Protein AF-A0A2D7IXK5-F1 (afdb_monomer_lite)

Sequence (140 aa):
MRRKGRIFEDTVSKSWAALLTGGFLIVAALILFPNTVGFRIMPSAFAETNFCVGRSSDWTYSNRCEFDINLRYCLLDRDSTNIEDRCESIPIPQDGSISAMPLFESLNDYAGLSQFTCRDPFWPATDQTGQIVCLRREED

Radius of gyration: 29.14 Å; chains: 1; bounding box: 51×33×99 Å

pLDDT: mean 77.8, std 15.03, range [40.69, 94.38]

Structure (mmCIF, N/CA/C/O backbone):
data_AF-A0A2D7IXK5-F1
#
_entry.id   AF-A0A2D7IXK5-F1
#
loop_
_atom_site.group_PDB
_atom_site.id
_atom_site.type_symbol
_atom_site.label_atom_id
_atom_site.label_alt_id
_atom_site.label_comp_id
_atom_site.label_asym_id
_atom_site.label_entity_id
_atom_site.label_seq_id
_atom_site.pdbx_PDB_ins_code
_atom_site.Cartn_x
_atom_site.Cartn_y
_atom_site.Cartn_z
_atom_site.occupancy
_atom_site.B_iso_or_equiv
_atom_site.auth_seq_id
_atom_site.auth_comp_id
_atom_site.auth_asym_id
_atom_site.auth_atom_id
_atom_site.pdbx_PDB_model_num
ATOM 1 N N . MET A 1 1 ? -35.863 4.939 79.810 1.00 43.56 1 MET A N 1
ATOM 2 C CA . MET A 1 1 ? -35.251 5.930 78.892 1.00 43.56 1 MET A CA 1
ATOM 3 C C . MET A 1 1 ? -34.403 5.195 77.845 1.00 43.56 1 MET A C 1
ATOM 5 O O . MET A 1 1 ? -33.328 4.733 78.184 1.00 43.56 1 MET A O 1
ATOM 9 N N . ARG A 1 2 ? -34.895 4.977 76.612 1.00 50.44 2 ARG A N 1
ATOM 10 C CA . ARG A 1 2 ? -34.185 4.197 75.560 1.00 50.44 2 ARG A CA 1
ATOM 11 C C . ARG A 1 2 ? -34.612 4.616 74.132 1.00 50.44 2 ARG A C 1
ATOM 13 O O . ARG A 1 2 ? -34.965 3.788 73.306 1.00 50.44 2 ARG A O 1
ATOM 20 N N . ARG A 1 3 ? -34.663 5.925 73.846 1.00 50.75 3 ARG A N 1
ATOM 21 C CA . ARG A 1 3 ? -35.085 6.466 72.526 1.00 50.75 3 ARG A CA 1
ATOM 22 C C . ARG A 1 3 ? -33.993 7.199 71.733 1.00 50.75 3 ARG A C 1
ATOM 24 O O . ARG A 1 3 ? -34.266 7.616 70.619 1.00 50.75 3 ARG A O 1
ATOM 31 N N . LYS A 1 4 ? -32.771 7.343 72.262 1.00 49.00 4 LYS A N 1
ATOM 32 C CA . LYS A 1 4 ? -31.701 8.127 71.608 1.00 49.00 4 LYS A CA 1
ATOM 33 C C . LYS A 1 4 ? -30.794 7.345 70.639 1.00 49.00 4 LYS A C 1
ATOM 35 O O . LYS A 1 4 ? -30.115 7.985 69.855 1.00 49.00 4 LYS A O 1
ATOM 40 N N . GLY A 1 5 ? -30.799 6.007 70.647 1.00 49.81 5 GLY A N 1
ATOM 41 C CA . GLY A 1 5 ? -29.880 5.209 69.810 1.00 49.81 5 GLY A CA 1
ATOM 42 C C . GLY A 1 5 ? -30.266 5.100 68.329 1.00 49.81 5 GLY A C 1
ATOM 43 O O . GLY A 1 5 ? -29.405 5.170 67.466 1.00 49.81 5 GLY A O 1
ATOM 44 N N . ARG A 1 6 ? -31.568 5.013 68.023 1.00 50.94 6 ARG A N 1
ATOM 45 C CA . ARG A 1 6 ? -32.049 4.647 66.676 1.00 50.94 6 ARG A CA 1
ATOM 46 C C . ARG A 1 6 ? -31.833 5.726 65.602 1.00 50.94 6 ARG A C 1
ATOM 48 O O . ARG A 1 6 ? -31.625 5.407 64.445 1.00 50.94 6 ARG A O 1
ATOM 55 N N . ILE A 1 7 ? -31.850 7.003 65.987 1.00 52.22 7 ILE A N 1
ATOM 56 C CA . ILE A 1 7 ? -31.737 8.133 65.042 1.00 52.22 7 ILE A CA 1
ATOM 57 C C . ILE A 1 7 ? -30.288 8.304 64.542 1.00 52.22 7 ILE A C 1
ATOM 59 O O . ILE A 1 7 ? -30.057 8.757 63.421 1.00 52.22 7 ILE A O 1
ATOM 63 N N . PHE A 1 8 ? -29.301 7.927 65.360 1.00 49.22 8 PHE A N 1
ATOM 64 C CA . PHE A 1 8 ? -27.889 8.055 65.002 1.00 49.22 8 PHE A CA 1
ATOM 65 C C . PHE A 1 8 ? -27.472 7.004 63.959 1.00 49.22 8 PHE A C 1
ATOM 67 O O . PHE A 1 8 ? -26.790 7.339 62.994 1.00 49.22 8 PHE A O 1
ATOM 74 N N . GLU A 1 9 ? -27.960 5.766 64.083 1.00 51.72 9 GLU A N 1
ATOM 75 C CA . GLU A 1 9 ? -27.685 4.682 63.123 1.00 51.72 9 GLU A CA 1
ATOM 76 C C . GLU A 1 9 ? -28.277 4.955 61.728 1.00 51.72 9 GLU A C 1
ATOM 78 O O . GLU A 1 9 ? -27.616 4.719 60.714 1.00 51.72 9 GLU A O 1
ATOM 83 N N . ASP A 1 10 ? -29.473 5.546 61.659 1.00 53.41 10 ASP A N 1
ATOM 84 C CA . ASP A 1 10 ? -30.128 5.877 60.385 1.00 53.41 10 ASP A CA 1
ATOM 85 C C . ASP A 1 10 ? -29.413 7.001 59.613 1.00 53.41 10 ASP A C 1
ATOM 87 O O . ASP A 1 10 ? -29.439 7.041 58.381 1.00 53.41 10 ASP A O 1
ATOM 91 N N . THR A 1 11 ? -28.753 7.917 60.325 1.00 53.59 11 THR A N 1
ATOM 92 C CA . THR A 1 11 ? -28.043 9.055 59.713 1.00 53.59 11 THR A CA 1
ATOM 93 C C . THR A 1 11 ? -26.676 8.629 59.175 1.00 53.59 11 THR A C 1
ATOM 95 O O . THR A 1 11 ? -26.249 9.067 58.102 1.00 53.59 11 THR A O 1
ATOM 98 N N . VAL A 1 12 ? -26.011 7.714 59.885 1.00 57.25 12 VAL A N 1
ATOM 99 C CA . VAL A 1 12 ? -24.732 7.142 59.461 1.00 57.25 12 VAL A CA 1
ATOM 100 C C . VAL A 1 12 ? -24.944 6.241 58.240 1.00 57.25 12 VAL A C 1
ATOM 102 O O . VAL A 1 12 ? -24.259 6.427 57.237 1.00 57.25 12 VAL A O 1
ATOM 105 N N . SER A 1 13 ? -25.944 5.349 58.248 1.00 59.72 13 SER A N 1
ATOM 106 C CA . SER A 1 13 ? -26.186 4.433 57.116 1.00 59.72 13 SER A CA 1
ATOM 107 C C . SER A 1 13 ? -26.532 5.155 55.806 1.00 59.72 13 SER A C 1
ATOM 109 O O . SER A 1 13 ? -26.024 4.784 54.747 1.00 59.72 13 SER A O 1
ATOM 111 N N . LYS A 1 14 ? -27.318 6.240 55.865 1.00 59.97 14 LYS A N 1
ATOM 112 C CA . LYS A 1 14 ? -27.658 7.062 54.690 1.00 59.97 14 LYS A CA 1
ATOM 113 C C . LYS A 1 14 ? -26.453 7.807 54.116 1.00 59.97 14 LYS A C 1
ATOM 115 O O . LYS A 1 14 ? -26.333 7.915 52.899 1.00 59.97 14 LYS A O 1
ATOM 120 N N . SER A 1 15 ? -25.548 8.274 54.974 1.00 64.25 15 SER A N 1
ATOM 121 C CA . SER A 1 15 ? -24.321 8.962 54.551 1.00 64.25 15 SER A CA 1
ATOM 122 C C . SER A 1 15 ? -23.358 8.013 53.829 1.00 64.25 15 SER A C 1
ATOM 124 O O . SER A 1 15 ? -22.816 8.357 52.780 1.00 64.25 15 SER A O 1
ATOM 126 N N . TRP A 1 16 ? -23.206 6.783 54.332 1.00 65.50 16 TRP A N 1
ATOM 127 C CA . TRP A 1 16 ? -22.411 5.745 53.667 1.00 65.50 16 TRP A CA 1
ATOM 128 C C . TRP A 1 16 ? -23.038 5.286 52.350 1.00 65.50 16 TRP A C 1
ATOM 130 O O . TRP A 1 16 ? -22.328 5.133 51.359 1.00 65.50 16 TRP A O 1
ATOM 140 N N . ALA A 1 17 ? -24.365 5.135 52.303 1.00 66.44 17 ALA A N 1
ATOM 141 C CA . ALA A 1 17 ? -25.067 4.790 51.071 1.00 66.44 17 ALA A CA 1
ATOM 142 C C . ALA A 1 17 ? -24.876 5.861 49.983 1.00 66.44 17 ALA A C 1
ATOM 144 O O . ALA A 1 17 ? -24.637 5.506 48.830 1.00 66.44 17 ALA A O 1
ATOM 145 N N . ALA A 1 18 ? -24.911 7.149 50.344 1.00 65.69 18 ALA A N 1
ATOM 146 C CA . ALA A 1 18 ? -24.690 8.264 49.420 1.00 65.69 18 ALA A CA 1
ATOM 147 C C . ALA A 1 18 ? -23.242 8.341 48.903 1.00 65.69 18 ALA A C 1
ATOM 149 O O . ALA A 1 18 ? -23.026 8.579 47.716 1.00 65.69 18 ALA A O 1
ATOM 150 N N . LEU A 1 19 ? -22.247 8.087 49.762 1.00 68.94 19 LEU A N 1
ATOM 151 C CA . LEU A 1 19 ? -20.836 8.039 49.355 1.00 68.94 19 LEU A CA 1
ATOM 152 C C . LEU A 1 19 ? -20.545 6.861 48.418 1.00 68.94 19 LEU A C 1
ATOM 154 O O . LEU A 1 19 ? -19.841 7.028 47.424 1.00 68.94 19 LEU A O 1
ATOM 158 N N . LEU A 1 20 ? -21.116 5.687 48.698 1.00 71.81 20 LEU A N 1
ATOM 159 C CA . LEU A 1 20 ? -20.922 4.497 47.867 1.00 71.81 20 LEU A CA 1
ATOM 160 C C . LEU A 1 20 ? -21.637 4.613 46.516 1.00 71.81 20 LEU A C 1
ATOM 162 O O . LEU A 1 20 ? -21.050 4.275 45.492 1.00 71.81 20 LEU A O 1
ATOM 166 N N . THR A 1 21 ? -22.867 5.136 46.483 1.00 72.50 21 THR A N 1
ATOM 167 C CA . THR A 1 21 ? -23.587 5.356 45.213 1.00 72.50 21 THR A CA 1
ATOM 168 C C . THR A 1 21 ? -22.969 6.479 44.386 1.00 72.50 21 THR A C 1
ATOM 170 O O . THR A 1 21 ? -22.780 6.305 43.183 1.00 72.50 21 THR A O 1
ATOM 173 N N . GLY A 1 22 ? -22.585 7.595 45.013 1.00 72.94 22 GLY A N 1
ATOM 174 C CA . GLY A 1 22 ? -21.889 8.688 44.332 1.00 72.94 22 GLY A CA 1
ATOM 175 C C . GLY A 1 22 ? -20.537 8.251 43.762 1.00 72.94 22 GLY A C 1
ATOM 176 O O . GLY A 1 22 ? -20.252 8.500 42.593 1.00 72.94 22 GLY A O 1
ATOM 177 N N . GLY A 1 23 ? -19.736 7.527 44.551 1.00 76.81 23 GLY A N 1
ATOM 178 C CA . GLY A 1 23 ? -18.454 6.979 44.103 1.00 76.81 23 GLY A CA 1
ATOM 179 C C . GLY A 1 23 ? -18.604 5.969 42.963 1.00 76.81 23 GLY A C 1
ATOM 180 O O . GLY A 1 23 ? -17.876 6.048 41.975 1.00 76.81 23 GLY A O 1
ATOM 181 N N . PHE A 1 24 ? -19.589 5.069 43.049 1.00 79.00 24 PHE A N 1
ATOM 182 C CA . PHE A 1 24 ? -19.873 4.093 41.994 1.00 79.00 24 PHE A CA 1
ATOM 183 C C . PHE A 1 24 ? -20.258 4.763 40.669 1.00 79.00 24 PHE A C 1
ATOM 185 O O . PHE A 1 24 ? -19.758 4.365 39.620 1.00 79.00 24 PHE A O 1
ATOM 192 N N . LEU A 1 25 ? -21.085 5.813 40.703 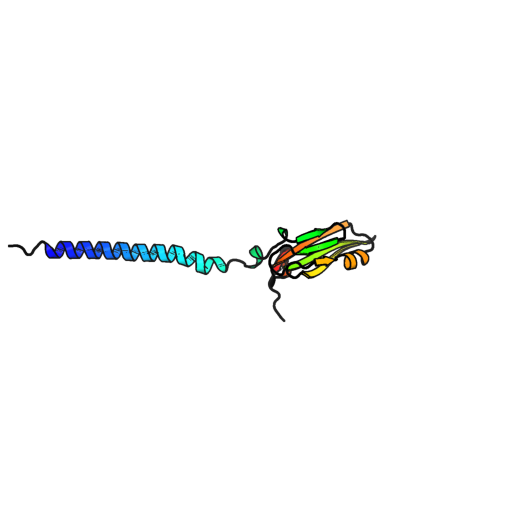1.00 81.06 25 LEU A N 1
ATOM 193 C CA . LEU A 1 25 ? -21.476 6.549 39.497 1.00 81.06 25 LEU A CA 1
ATOM 194 C C . LEU A 1 25 ? -20.296 7.281 38.844 1.00 81.06 25 LEU A C 1
ATOM 196 O O . LEU A 1 25 ? -20.193 7.286 37.620 1.00 81.06 25 LEU A O 1
ATOM 200 N N . ILE A 1 26 ? -19.380 7.850 39.635 1.00 80.44 26 ILE A N 1
ATOM 201 C CA . ILE A 1 26 ? -18.175 8.515 39.112 1.00 80.44 26 ILE A CA 1
ATOM 202 C C . ILE A 1 26 ? -17.237 7.498 38.453 1.00 80.44 26 ILE A C 1
ATOM 204 O O . ILE A 1 26 ? -16.756 7.732 37.345 1.00 80.44 26 ILE A O 1
ATOM 208 N N . VAL A 1 27 ? -17.006 6.350 39.096 1.00 78.19 27 VAL A N 1
ATOM 209 C CA . VAL A 1 27 ? -16.173 5.276 38.531 1.00 78.19 27 VAL A CA 1
ATOM 210 C C . VAL A 1 27 ? -16.813 4.701 37.265 1.00 78.19 27 VAL A C 1
ATOM 212 O O . VAL A 1 27 ? -16.128 4.530 36.259 1.00 78.19 27 VAL A O 1
ATOM 215 N N . ALA A 1 28 ? -18.129 4.473 37.267 1.00 77.25 28 ALA A N 1
ATOM 216 C CA . ALA A 1 28 ? -18.854 4.018 36.085 1.00 77.25 28 ALA A CA 1
ATOM 217 C C . ALA A 1 28 ? -18.756 5.029 34.930 1.00 77.25 28 ALA A C 1
ATOM 219 O O . ALA A 1 28 ? -18.498 4.631 33.796 1.00 77.25 28 ALA A O 1
ATOM 220 N N . ALA A 1 29 ? -18.879 6.332 35.201 1.00 73.62 29 ALA A N 1
ATOM 221 C CA . ALA A 1 29 ? -18.698 7.369 34.189 1.00 73.62 29 ALA A CA 1
ATOM 222 C C . ALA A 1 29 ? -17.265 7.374 33.627 1.00 73.62 29 ALA A C 1
ATOM 224 O O . ALA A 1 29 ? -17.091 7.387 32.411 1.00 73.62 29 ALA A O 1
ATOM 225 N N . LEU A 1 30 ? -16.238 7.280 34.477 1.00 74.50 30 LEU A N 1
ATOM 226 C CA . LEU A 1 30 ? -14.838 7.228 34.038 1.00 74.50 30 LEU A CA 1
ATOM 227 C C . LEU A 1 30 ? -14.502 5.985 33.204 1.00 74.50 30 LEU A C 1
ATOM 229 O O . LEU A 1 30 ? -13.607 6.055 32.372 1.00 74.50 30 LEU A O 1
ATOM 233 N N . ILE A 1 31 ? -15.204 4.865 33.393 1.00 72.12 31 ILE A N 1
ATOM 234 C CA . ILE A 1 31 ? -15.001 3.642 32.599 1.00 72.12 31 ILE A CA 1
ATOM 235 C C . ILE A 1 31 ? -15.813 3.680 31.294 1.00 72.12 31 ILE A C 1
ATOM 237 O O . ILE A 1 31 ? -15.346 3.212 30.255 1.00 72.12 31 ILE A O 1
ATOM 241 N N . LEU A 1 32 ? -17.026 4.241 31.312 1.00 65.94 32 LEU A N 1
ATOM 242 C CA . LEU A 1 32 ? -17.928 4.234 30.154 1.00 65.94 32 LEU A CA 1
ATOM 243 C C . LEU A 1 32 ? -17.664 5.382 29.166 1.00 65.94 32 LEU A C 1
ATOM 245 O O . LEU A 1 32 ? -17.838 5.193 27.960 1.00 65.94 32 LEU A O 1
ATOM 249 N N . PHE A 1 33 ? -17.208 6.551 29.629 1.00 61.91 33 PHE A N 1
ATOM 250 C CA . PHE A 1 33 ? -16.906 7.680 28.739 1.00 61.91 33 PHE A CA 1
ATOM 251 C C . PHE A 1 33 ? -15.760 7.376 27.756 1.00 61.91 33 PHE A C 1
ATOM 253 O O . PHE A 1 33 ? -15.973 7.524 26.554 1.00 61.91 33 PHE A O 1
ATOM 260 N N . PRO A 1 34 ? -14.582 6.874 28.173 1.00 57.34 34 PRO A N 1
ATOM 261 C CA . PRO A 1 34 ? -13.486 6.588 27.241 1.00 57.34 34 PRO A CA 1
ATOM 262 C C . PRO A 1 34 ? -13.864 5.546 26.185 1.00 57.34 34 PRO A C 1
ATOM 264 O O . PRO A 1 34 ? -13.471 5.671 25.029 1.00 57.34 34 PRO A O 1
ATOM 267 N N . ASN A 1 35 ? -14.691 4.567 26.559 1.00 55.09 35 ASN A N 1
ATOM 268 C CA . ASN A 1 35 ? -15.154 3.514 25.656 1.00 55.09 35 ASN A CA 1
ATOM 269 C C . ASN A 1 35 ? -16.191 3.992 24.626 1.00 55.09 35 ASN A C 1
ATOM 271 O O . ASN A 1 35 ? -16.390 3.323 23.618 1.00 55.09 35 ASN A O 1
ATOM 275 N N . THR A 1 36 ? -16.839 5.141 24.840 1.00 58.09 36 THR A N 1
ATOM 276 C CA . THR A 1 36 ? -17.863 5.672 23.921 1.00 58.09 36 THR A CA 1
ATOM 277 C C . THR A 1 36 ? -17.370 6.842 23.071 1.00 58.09 36 THR A C 1
ATOM 279 O O . THR A 1 36 ? -17.771 6.945 21.912 1.00 58.09 36 THR A O 1
ATOM 282 N N . VAL A 1 37 ? -16.471 7.693 23.586 1.00 52.62 37 VAL A N 1
ATOM 283 C CA . VAL A 1 37 ? -15.897 8.816 22.812 1.00 52.62 37 VAL A CA 1
ATOM 284 C C . VAL A 1 37 ? -14.534 8.497 22.189 1.00 52.62 37 VAL A C 1
ATOM 286 O O . VAL A 1 37 ? -14.219 9.037 21.131 1.00 52.62 37 VAL A O 1
ATOM 289 N N . GLY A 1 38 ? -13.750 7.580 22.771 1.00 45.06 38 GLY A N 1
ATOM 290 C CA . GLY A 1 38 ? -12.416 7.216 22.270 1.00 45.06 38 GLY A CA 1
ATOM 291 C C . GLY A 1 38 ? -12.422 6.508 20.909 1.00 45.06 38 GLY A C 1
ATOM 292 O O . GLY A 1 38 ? -11.472 6.639 20.145 1.00 45.06 38 GLY A O 1
ATOM 293 N N . PHE A 1 39 ? -13.523 5.843 20.546 1.00 44.91 39 PHE A N 1
ATOM 294 C CA . PHE A 1 39 ? -13.677 5.146 19.259 1.00 44.91 39 PHE A CA 1
ATOM 295 C C . PHE A 1 39 ? -14.060 6.051 18.077 1.00 44.91 39 PHE A C 1
ATOM 297 O O . PHE A 1 39 ? -14.198 5.566 16.956 1.00 44.91 39 PHE A O 1
ATOM 304 N N . ARG A 1 40 ? -14.223 7.364 18.287 1.00 45.50 40 ARG A N 1
ATOM 305 C CA . ARG A 1 40 ? -14.386 8.330 17.182 1.00 45.50 40 ARG A CA 1
ATOM 306 C C . ARG A 1 40 ? -13.079 9.002 16.760 1.00 45.50 40 ARG A C 1
ATOM 308 O O . ARG A 1 40 ? -13.090 9.846 15.868 1.00 45.50 40 ARG A O 1
ATOM 315 N N . ILE A 1 41 ? -11.961 8.638 17.382 1.00 50.59 41 ILE A N 1
ATOM 316 C CA . ILE A 1 41 ? -10.648 9.209 17.092 1.00 50.59 41 ILE A CA 1
ATOM 317 C C . ILE A 1 41 ? -10.059 8.446 15.892 1.00 50.59 41 ILE A C 1
ATOM 319 O O . ILE A 1 41 ? -9.511 7.364 16.047 1.00 50.59 41 ILE A O 1
ATOM 323 N N . MET A 1 42 ? -10.255 9.003 14.691 1.00 50.72 42 MET A N 1
ATOM 324 C CA . MET A 1 42 ? -9.604 8.646 13.414 1.00 50.72 42 MET A CA 1
ATOM 325 C C . MET A 1 42 ? -9.567 7.141 13.063 1.00 50.72 42 MET A C 1
ATOM 327 O O . MET A 1 42 ? -8.531 6.493 13.212 1.00 50.72 42 MET A O 1
ATOM 331 N N . PRO A 1 43 ? -10.654 6.576 12.496 1.00 54.53 43 PRO A N 1
ATOM 332 C CA . PRO A 1 43 ? -10.647 5.197 11.994 1.00 54.53 43 PRO A CA 1
ATOM 333 C C . PRO A 1 43 ? -9.606 4.954 10.882 1.00 54.53 43 PRO A C 1
ATOM 335 O O . PRO A 1 43 ? -9.212 3.814 10.661 1.00 54.53 43 PRO A O 1
ATOM 338 N N . SER A 1 44 ? -9.129 6.014 10.221 1.00 56.59 44 SER A N 1
ATOM 339 C CA . SER A 1 44 ? -8.111 5.969 9.167 1.00 56.59 44 SER A CA 1
ATOM 340 C C . SER A 1 44 ? -6.745 5.475 9.648 1.00 56.59 44 SER A C 1
ATOM 342 O O . SER A 1 44 ? -6.099 4.714 8.936 1.00 56.59 44 SER A O 1
ATOM 344 N N . ALA A 1 45 ? -6.320 5.843 10.862 1.00 59.53 45 ALA A N 1
ATOM 345 C CA . ALA A 1 45 ? -5.012 5.453 11.400 1.00 59.53 45 ALA A CA 1
ATOM 346 C C . ALA A 1 45 ? -4.935 3.954 11.750 1.00 59.53 45 ALA A C 1
ATOM 348 O O . ALA A 1 45 ? -3.864 3.358 11.715 1.00 59.53 45 ALA A O 1
ATOM 349 N N . PHE A 1 46 ? -6.076 3.328 12.058 1.00 62.06 46 PHE A N 1
ATOM 350 C CA . PHE A 1 46 ? -6.175 1.885 12.316 1.00 62.06 46 PHE A CA 1
ATOM 351 C C . PHE A 1 46 ? -6.490 1.065 11.061 1.00 62.06 46 PHE A C 1
ATOM 353 O O . PHE A 1 46 ? -6.557 -0.162 11.132 1.00 62.06 46 PHE A O 1
ATOM 360 N N . ALA A 1 47 ? -6.718 1.726 9.925 1.00 76.94 47 ALA A N 1
ATOM 361 C CA . ALA A 1 47 ? -7.027 1.059 8.671 1.00 76.94 47 ALA A CA 1
ATOM 362 C C . ALA A 1 47 ? -5.770 0.673 7.880 1.00 76.94 4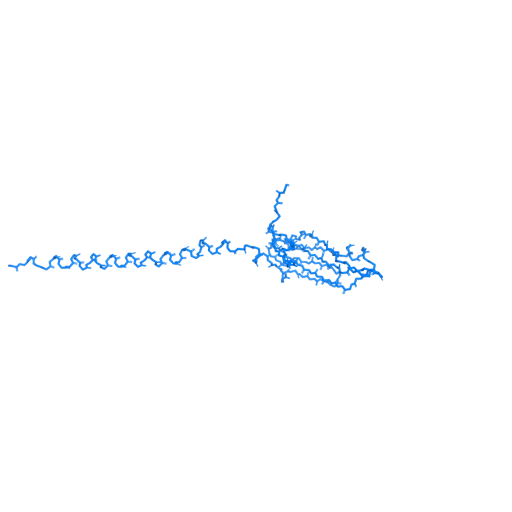7 ALA A C 1
ATOM 364 O O . ALA A 1 47 ? -5.898 -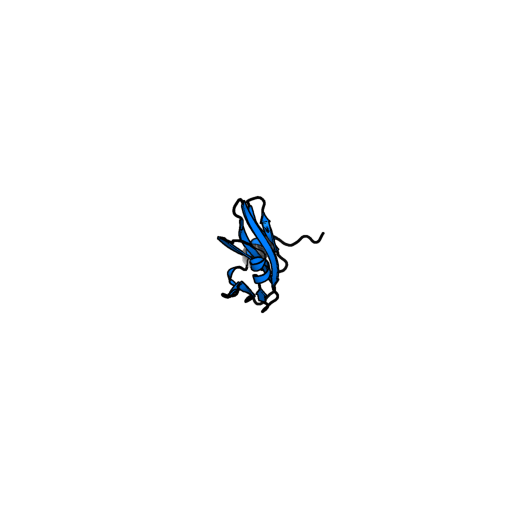0.065 6.913 1.00 76.94 47 ALA A O 1
ATOM 365 N N . GLU A 1 48 ? -4.575 1.127 8.266 1.00 85.00 48 GLU A N 1
ATOM 366 C CA . GLU A 1 48 ? -3.329 0.756 7.587 1.00 85.00 48 GLU A CA 1
ATOM 367 C C . GLU A 1 48 ? -2.956 -0.710 7.839 1.00 85.00 48 GLU A C 1
ATOM 369 O O . GLU A 1 48 ? -2.864 -1.163 8.981 1.00 85.00 48 GLU A O 1
ATOM 374 N N . THR A 1 49 ? -2.693 -1.459 6.765 1.00 86.12 49 THR A N 1
ATOM 375 C CA . THR A 1 49 ? -2.467 -2.916 6.839 1.00 86.12 49 THR A CA 1
ATOM 376 C C . THR A 1 49 ? -1.215 -3.373 6.093 1.00 86.12 49 THR A C 1
ATOM 378 O O . THR A 1 49 ? -1.129 -4.505 5.621 1.00 86.12 49 THR A O 1
ATOM 381 N N . ASN A 1 50 ? -0.201 -2.503 6.022 1.00 83.44 50 ASN A N 1
ATOM 382 C CA . ASN A 1 50 ? 1.022 -2.713 5.227 1.00 83.44 50 ASN A CA 1
ATOM 383 C C . ASN A 1 50 ? 1.779 -4.000 5.575 1.00 83.44 50 ASN A C 1
ATOM 385 O O . ASN A 1 50 ? 2.452 -4.579 4.726 1.00 83.44 50 ASN A O 1
ATOM 389 N N . PHE A 1 51 ? 1.647 -4.467 6.814 1.00 84.19 51 PHE A N 1
ATOM 390 C CA . PHE A 1 51 ? 2.314 -5.664 7.316 1.00 84.19 51 PHE A CA 1
ATOM 391 C C . PHE A 1 51 ? 1.698 -6.978 6.811 1.00 84.19 51 PHE A C 1
ATOM 393 O O . PHE A 1 51 ? 2.360 -8.012 6.891 1.00 84.19 51 PHE A O 1
ATOM 400 N N . CYS A 1 52 ? 0.458 -6.971 6.310 1.00 84.00 52 CYS A N 1
ATOM 401 C CA . CYS A 1 52 ? -0.225 -8.198 5.894 1.00 84.00 52 CYS A CA 1
ATOM 402 C C . CYS A 1 52 ? -0.217 -8.442 4.385 1.00 84.00 52 CYS A C 1
ATOM 404 O O . CYS A 1 52 ? -0.772 -9.438 3.926 1.00 84.00 52 CYS A O 1
ATOM 406 N N . VAL A 1 53 ? 0.452 -7.589 3.608 1.00 87.38 53 VAL A N 1
ATOM 407 C CA . VAL A 1 53 ? 0.665 -7.850 2.185 1.00 87.38 53 VAL A CA 1
ATOM 408 C C . VAL A 1 53 ? 2.009 -8.522 1.973 1.00 87.38 53 VAL A C 1
ATOM 410 O O . VAL A 1 53 ? 3.074 -7.961 2.228 1.00 87.38 53 VAL A O 1
ATOM 413 N N . GLY A 1 54 ? 1.949 -9.756 1.482 1.00 86.00 54 GLY A N 1
ATOM 414 C CA . GLY A 1 54 ? 3.117 -10.454 0.968 1.00 86.00 54 GLY A CA 1
ATOM 415 C C . GLY A 1 54 ? 3.457 -9.954 -0.430 1.00 86.00 54 GLY A C 1
ATOM 416 O O . GLY A 1 54 ? 2.564 -9.791 -1.256 1.00 86.00 54 GLY A O 1
ATOM 417 N N . ARG A 1 55 ? 4.747 -9.752 -0.705 1.00 86.19 55 ARG A N 1
ATOM 418 C CA . ARG A 1 55 ? 5.261 -9.500 -2.055 1.00 86.19 55 ARG A CA 1
ATOM 419 C C . ARG A 1 55 ? 6.151 -10.662 -2.476 1.00 86.19 55 ARG A C 1
ATOM 421 O O . ARG A 1 55 ? 7.068 -11.027 -1.740 1.00 86.19 55 ARG A O 1
ATOM 428 N N . SER A 1 56 ? 5.876 -11.223 -3.644 1.00 86.81 56 SER A N 1
ATOM 429 C CA . SER A 1 56 ? 6.697 -12.252 -4.280 1.00 86.81 56 SER A CA 1
ATOM 430 C C . SER A 1 56 ? 7.693 -11.627 -5.274 1.00 86.81 56 SER A C 1
ATOM 432 O O . SER A 1 56 ? 7.610 -10.441 -5.596 1.00 86.81 56 SER A O 1
ATOM 434 N N . SER A 1 57 ? 8.690 -12.398 -5.717 1.00 83.56 57 SER A N 1
ATOM 435 C CA . SER A 1 57 ? 9.743 -11.938 -6.640 1.00 83.56 57 SER A CA 1
ATOM 436 C C . SER A 1 57 ? 9.242 -11.641 -8.057 1.00 83.56 57 SER A C 1
ATOM 438 O O . SER A 1 57 ? 9.930 -10.979 -8.821 1.00 83.56 57 SER A O 1
ATOM 440 N N . ASP A 1 58 ? 8.060 -12.137 -8.403 1.00 86.62 58 ASP A N 1
ATOM 441 C CA . ASP A 1 58 ? 7.357 -11.965 -9.679 1.00 86.62 58 ASP A CA 1
ATOM 442 C C . ASP A 1 58 ? 6.407 -10.753 -9.682 1.00 86.62 58 ASP A C 1
ATOM 444 O O . ASP A 1 58 ? 5.478 -10.702 -10.483 1.00 86.62 58 ASP A O 1
ATOM 448 N N . TRP A 1 59 ? 6.601 -9.794 -8.771 1.00 86.44 59 TRP A N 1
ATOM 449 C CA . TRP A 1 59 ? 5.731 -8.617 -8.612 1.00 86.44 59 TRP A CA 1
ATOM 450 C C . TRP A 1 59 ? 4.272 -8.954 -8.271 1.00 86.44 59 TRP A C 1
ATOM 452 O O . TRP A 1 59 ? 3.369 -8.143 -8.479 1.00 86.44 59 T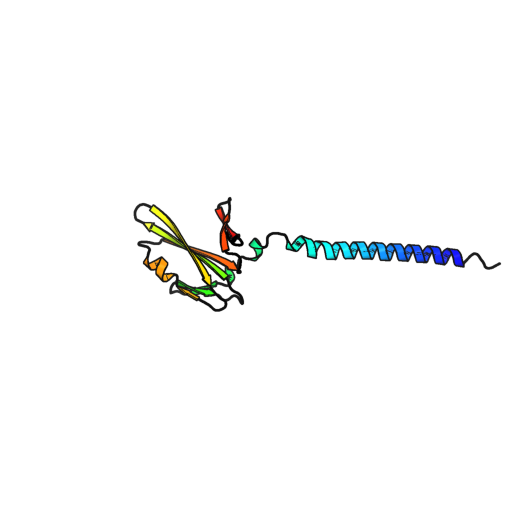RP A O 1
ATOM 462 N N . THR A 1 60 ? 4.038 -10.137 -7.705 1.00 91.94 60 THR A N 1
ATOM 463 C CA . THR A 1 60 ? 2.726 -10.537 -7.199 1.00 91.94 60 THR A CA 1
ATOM 464 C C . THR A 1 60 ? 2.556 -10.099 -5.746 1.00 91.94 60 THR A C 1
ATOM 466 O O . THR A 1 60 ? 3.398 -10.375 -4.883 1.00 91.94 60 THR A O 1
ATOM 469 N N . TYR A 1 61 ? 1.437 -9.435 -5.474 1.00 91.94 61 TYR A N 1
ATOM 470 C CA . TYR A 1 61 ? 0.978 -9.041 -4.151 1.00 91.94 61 TYR A CA 1
ATOM 471 C C . TYR A 1 61 ? -0.096 -10.000 -3.664 1.00 91.94 61 TYR A C 1
ATOM 473 O O . TYR A 1 61 ? -1.097 -10.198 -4.341 1.00 91.94 61 TYR A O 1
ATOM 481 N N . SER A 1 62 ? 0.098 -10.580 -2.485 1.00 93.81 62 SER A N 1
ATOM 482 C CA . SER A 1 62 ? -0.855 -11.494 -1.851 1.00 93.81 62 SER A CA 1
ATOM 483 C C . SER A 1 62 ? -1.403 -10.880 -0.571 1.00 93.81 62 SER A C 1
ATOM 485 O O . SER A 1 62 ? -0.613 -10.465 0.287 1.00 93.81 62 SER A O 1
ATOM 487 N N . ASN A 1 63 ? -2.719 -10.891 -0.406 1.00 93.62 63 ASN A N 1
ATOM 488 C CA . ASN A 1 63 ? -3.356 -10.546 0.853 1.00 93.62 63 ASN A CA 1
ATOM 489 C C . ASN A 1 63 ? -3.211 -11.710 1.847 1.00 93.62 63 ASN A C 1
ATOM 491 O O . ASN A 1 63 ? -3.614 -12.831 1.556 1.00 93.62 63 ASN A O 1
ATOM 495 N N . ARG A 1 64 ? -2.610 -11.444 3.011 1.00 91.69 64 ARG A N 1
ATOM 496 C CA . ARG A 1 64 ? -2.495 -12.397 4.131 1.00 91.69 64 ARG A CA 1
ATOM 497 C C . ARG A 1 64 ? -3.335 -11.984 5.341 1.00 91.69 64 ARG A C 1
ATOM 499 O O . ARG A 1 64 ? -3.211 -12.593 6.400 1.00 91.69 64 ARG A O 1
ATOM 506 N N . CYS A 1 65 ? -4.112 -10.910 5.225 1.00 88.75 65 CYS A N 1
ATOM 507 C CA . CYS A 1 65 ? -5.100 -10.529 6.221 1.00 88.75 65 CYS A CA 1
ATOM 508 C C . CYS A 1 65 ? -6.348 -11.420 6.092 1.00 88.75 65 CYS A C 1
ATOM 510 O O . CYS A 1 65 ? -6.729 -11.817 4.995 1.00 88.75 65 CYS A O 1
ATOM 512 N N . GLU A 1 66 ? -7.045 -11.651 7.206 1.00 89.81 66 GLU A N 1
ATOM 513 C CA . GLU A 1 66 ? -8.342 -12.356 7.258 1.00 89.81 66 GLU A CA 1
ATOM 514 C C . GLU A 1 66 ? -9.522 -11.460 6.813 1.00 89.81 66 GLU A C 1
ATOM 516 O O . GLU A 1 66 ? -10.639 -11.571 7.315 1.00 89.81 66 GLU A O 1
ATOM 521 N N . PHE A 1 67 ? -9.258 -10.481 5.950 1.00 90.25 67 PHE A N 1
ATOM 522 C CA . PHE A 1 67 ? -10.233 -9.507 5.468 1.00 90.25 67 PHE A CA 1
ATOM 523 C C . PHE A 1 67 ? -9.750 -8.856 4.169 1.00 90.25 67 PHE A C 1
ATOM 525 O O . PHE A 1 67 ? -8.556 -8.878 3.859 1.00 90.25 67 PHE A O 1
ATOM 532 N N . ASP A 1 68 ? -10.674 -8.234 3.440 1.00 92.19 68 ASP A N 1
ATOM 533 C CA . ASP A 1 68 ? -10.392 -7.532 2.188 1.00 92.19 68 ASP A CA 1
ATOM 534 C C . ASP A 1 68 ? -9.583 -6.247 2.416 1.00 92.19 68 ASP A C 1
ATOM 536 O O . ASP A 1 68 ? -9.767 -5.520 3.403 1.00 92.19 68 ASP A O 1
ATOM 540 N N . ILE A 1 69 ? -8.683 -5.955 1.478 1.00 93.31 69 ILE A N 1
ATOM 541 C CA . ILE A 1 69 ? -7.818 -4.774 1.514 1.00 93.31 69 ILE A CA 1
ATOM 542 C C . ILE A 1 69 ? -7.831 -4.041 0.174 1.00 93.31 69 ILE A C 1
ATOM 544 O O . ILE A 1 69 ? -8.050 -4.631 -0.878 1.00 93.31 69 ILE A O 1
ATOM 548 N N . ASN A 1 70 ? -7.501 -2.758 0.206 1.00 94.12 70 ASN A N 1
ATOM 549 C CA . ASN A 1 70 ? -7.230 -1.927 -0.955 1.00 94.12 70 ASN A CA 1
ATOM 550 C C . ASN A 1 70 ? -5.729 -1.620 -0.986 1.00 94.12 70 ASN A C 1
ATOM 552 O O . ASN A 1 70 ? -5.206 -0.933 -0.105 1.00 94.12 70 ASN A O 1
ATOM 556 N N . LEU A 1 71 ? -5.029 -2.155 -1.985 1.00 93.31 71 LEU A N 1
ATOM 557 C CA . LEU A 1 71 ? -3.609 -1.914 -2.230 1.00 93.31 71 LEU A CA 1
ATOM 558 C C . LEU A 1 71 ? -3.457 -0.726 -3.175 1.00 93.31 71 LEU A C 1
ATOM 560 O O . LEU A 1 71 ? -4.088 -0.687 -4.223 1.00 93.31 71 LEU A O 1
ATOM 564 N N . ARG A 1 72 ? -2.542 0.182 -2.855 1.00 92.50 72 ARG A N 1
ATOM 565 C CA . ARG A 1 72 ? -1.946 1.133 -3.786 1.00 92.50 72 ARG A CA 1
ATOM 566 C C . ARG A 1 72 ? -0.479 0.797 -3.959 1.00 92.50 72 ARG A C 1
ATOM 568 O O . ARG A 1 72 ? 0.254 0.711 -2.978 1.00 92.50 72 ARG A O 1
ATOM 575 N N . TYR A 1 73 ? -0.052 0.621 -5.194 1.00 90.81 73 TYR A N 1
ATOM 576 C CA . TYR A 1 73 ? 1.344 0.391 -5.534 1.00 90.81 73 TYR A CA 1
ATOM 577 C C . TYR A 1 73 ? 1.764 1.427 -6.571 1.00 90.81 73 TYR A C 1
ATOM 579 O O . TYR A 1 73 ? 1.007 1.732 -7.492 1.00 90.81 73 TYR A O 1
ATOM 587 N N . CYS A 1 74 ? 2.939 2.013 -6.374 1.00 89.50 74 CYS A N 1
ATOM 588 C CA . CYS A 1 74 ? 3.496 3.036 -7.242 1.00 89.50 74 CYS A CA 1
ATOM 589 C C . CYS A 1 74 ? 4.889 2.622 -7.694 1.00 89.50 74 CYS A C 1
ATOM 591 O O . CYS A 1 74 ? 5.699 2.158 -6.889 1.00 89.50 74 CYS A O 1
ATOM 593 N N . LEU A 1 75 ? 5.158 2.820 -8.975 1.00 90.19 75 LEU A N 1
ATOM 594 C CA . LEU A 1 75 ? 6.467 2.651 -9.582 1.00 90.19 75 LEU A CA 1
ATOM 595 C C . LEU A 1 75 ? 6.979 4.021 -10.018 1.00 90.19 75 LEU A C 1
ATOM 597 O O . LEU A 1 75 ? 6.228 4.814 -10.586 1.00 90.19 75 LEU A O 1
ATOM 601 N N . LEU A 1 76 ? 8.252 4.285 -9.738 1.00 88.00 76 LEU A N 1
ATOM 602 C CA . LEU A 1 76 ? 8.915 5.507 -10.177 1.00 88.00 76 LEU A CA 1
ATOM 603 C C . LEU A 1 76 ? 9.348 5.318 -11.631 1.00 88.00 76 LEU A C 1
ATOM 605 O O . LEU A 1 76 ? 10.328 4.609 -11.862 1.00 88.00 76 LEU A O 1
ATOM 609 N N . ASP A 1 77 ? 8.626 5.923 -12.571 1.00 85.56 77 ASP A N 1
ATOM 610 C CA . ASP A 1 77 ? 8.943 5.922 -13.999 1.00 85.56 77 ASP A CA 1
ATOM 611 C C . ASP A 1 77 ? 10.014 6.975 -14.275 1.00 85.56 77 ASP A C 1
ATOM 613 O O . ASP A 1 77 ? 9.850 8.164 -13.977 1.00 85.56 77 ASP A O 1
ATOM 617 N N . ARG A 1 78 ? 11.150 6.517 -14.792 1.00 82.62 78 ARG A N 1
ATOM 618 C CA . ARG A 1 78 ? 12.318 7.340 -15.067 1.00 82.62 78 ARG A CA 1
ATOM 619 C C . ARG A 1 78 ? 12.558 7.383 -16.564 1.00 82.62 78 ARG A C 1
ATOM 621 O O . ARG A 1 78 ? 13.512 6.796 -17.063 1.00 82.62 78 ARG A O 1
ATOM 628 N N . ASP A 1 79 ? 11.737 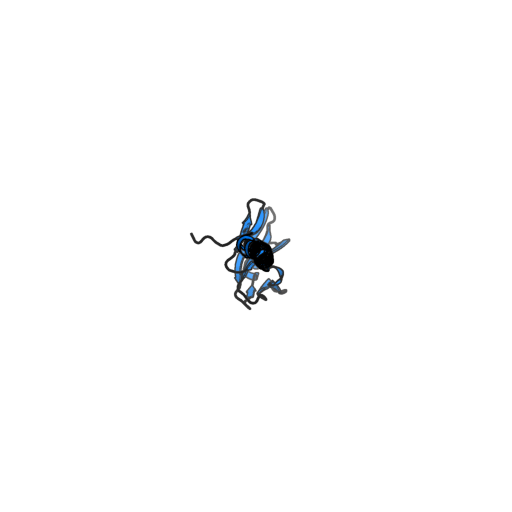8.133 -17.285 1.00 78.88 79 ASP A N 1
ATOM 629 C CA . ASP A 1 79 ? 12.085 8.452 -18.663 1.00 78.88 79 ASP A CA 1
ATOM 630 C C . ASP A 1 79 ? 13.317 9.378 -18.678 1.00 78.88 79 ASP A C 1
ATOM 632 O O . ASP A 1 79 ? 13.556 10.173 -17.768 1.00 78.88 79 ASP A O 1
ATOM 636 N N . SER A 1 80 ? 14.107 9.286 -19.742 1.00 63.34 80 SER A N 1
ATOM 637 C CA . SER A 1 80 ? 15.338 10.026 -20.049 1.00 63.34 80 SER A CA 1
ATOM 638 C C . SER A 1 80 ? 15.321 11.534 -19.743 1.00 63.34 80 SER A C 1
ATOM 640 O O . SER A 1 80 ? 16.383 12.153 -19.666 1.00 63.34 80 SER A O 1
ATOM 642 N N . THR A 1 81 ? 14.140 12.132 -19.571 1.00 72.75 81 THR A N 1
ATOM 643 C CA . THR A 1 81 ? 13.943 13.558 -19.288 1.00 72.75 81 THR A CA 1
ATOM 644 C C . THR A 1 81 ? 13.042 13.878 -18.091 1.00 72.75 81 THR A C 1
ATOM 646 O O . THR A 1 81 ? 13.110 15.014 -17.631 1.00 72.75 81 THR A O 1
ATOM 649 N N . ASN A 1 82 ? 12.266 12.931 -17.544 1.00 78.50 82 ASN A N 1
ATOM 650 C CA . ASN A 1 82 ? 11.306 13.180 -16.457 1.00 78.50 82 ASN A CA 1
ATOM 651 C C . ASN A 1 82 ? 11.259 12.023 -15.450 1.00 78.50 82 ASN A C 1
ATOM 653 O O . ASN A 1 82 ? 11.458 10.864 -15.800 1.00 78.50 82 ASN A O 1
ATOM 657 N N . ILE A 1 83 ? 10.960 12.357 -14.193 1.00 81.44 83 ILE A N 1
ATOM 658 C CA . ILE A 1 83 ? 10.727 11.388 -13.121 1.00 81.44 83 ILE A CA 1
ATOM 659 C C . ILE A 1 83 ? 9.294 11.576 -12.636 1.00 81.44 83 ILE A C 1
ATOM 661 O O . ILE A 1 83 ? 8.972 12.635 -12.093 1.00 81.44 83 ILE A O 1
ATOM 665 N N . GLU A 1 84 ? 8.451 10.564 -12.823 1.00 85.00 84 GLU A N 1
ATOM 666 C CA . GLU A 1 84 ? 7.046 10.591 -12.410 1.00 85.00 84 GLU A CA 1
ATOM 667 C C . GLU A 1 84 ? 6.660 9.320 -11.645 1.00 85.00 84 GLU A C 1
ATOM 669 O O . GLU A 1 84 ? 7.103 8.219 -11.965 1.00 85.00 84 GLU A O 1
ATOM 674 N N . ASP A 1 85 ? 5.799 9.459 -10.634 1.00 86.50 85 ASP A N 1
ATOM 675 C CA . ASP A 1 85 ? 5.215 8.313 -9.933 1.00 86.50 85 ASP A CA 1
ATOM 676 C C . ASP A 1 85 ? 3.977 7.806 -10.683 1.00 86.50 85 ASP A C 1
ATOM 678 O O . ASP A 1 85 ? 2.976 8.513 -10.833 1.00 86.50 85 ASP A O 1
ATOM 682 N N . ARG A 1 86 ? 4.012 6.542 -11.111 1.00 88.75 86 ARG A N 1
ATOM 683 C CA . ARG A 1 86 ? 2.881 5.844 -11.732 1.00 88.75 86 ARG A CA 1
ATOM 684 C C . ARG A 1 86 ? 2.253 4.921 -10.700 1.00 88.75 86 ARG A C 1
ATOM 686 O O . ARG A 1 86 ? 2.846 3.915 -10.322 1.00 88.75 86 ARG A O 1
ATOM 693 N N . CYS A 1 87 ? 1.067 5.287 -10.220 1.00 89.19 87 CYS A N 1
ATOM 694 C CA . CYS A 1 87 ? 0.360 4.572 -9.161 1.00 89.19 87 CYS A CA 1
ATOM 695 C C . CYS A 1 87 ? -0.910 3.897 -9.671 1.00 89.19 87 CYS A C 1
ATOM 697 O O . CYS A 1 87 ? -1.714 4.525 -10.357 1.00 89.19 87 CYS A O 1
ATOM 699 N N . GLU A 1 88 ? -1.162 2.683 -9.197 1.00 90.88 88 GLU A N 1
ATOM 700 C CA . GLU A 1 88 ? -2.457 2.022 -9.318 1.00 90.88 88 GLU A CA 1
ATOM 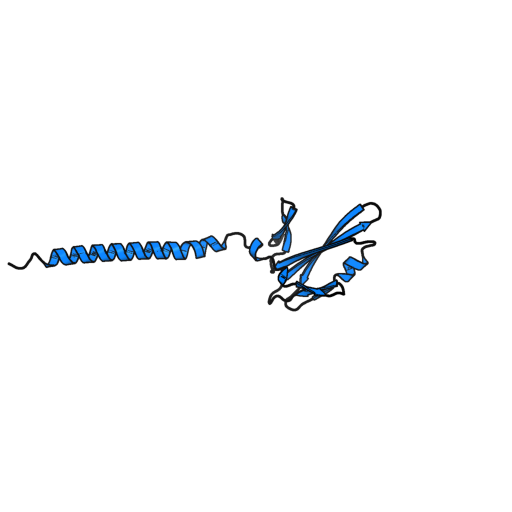701 C C . GLU A 1 88 ? -3.017 1.676 -7.943 1.00 90.88 88 GLU A C 1
ATOM 703 O O . GLU A 1 88 ? -2.276 1.494 -6.976 1.00 90.88 88 GLU A O 1
ATOM 708 N N . SER A 1 89 ? -4.345 1.631 -7.838 1.00 91.06 89 SER A N 1
ATOM 709 C CA . SER A 1 89 ? -5.047 1.210 -6.626 1.00 91.06 89 SER A CA 1
ATOM 710 C C . SER A 1 89 ? -6.059 0.131 -6.967 1.00 91.06 89 SER A C 1
ATOM 712 O O . SER A 1 89 ? -6.916 0.342 -7.824 1.00 91.06 89 SER A O 1
ATOM 714 N N . ILE A 1 90 ? -5.967 -1.010 -6.293 1.00 93.25 90 ILE A N 1
ATOM 715 C CA . ILE A 1 90 ? -6.768 -2.191 -6.590 1.00 93.25 90 ILE A CA 1
ATOM 716 C C . ILE A 1 90 ? -7.225 -2.890 -5.302 1.00 93.25 90 ILE A C 1
ATOM 718 O O . ILE A 1 90 ? -6.445 -2.980 -4.346 1.00 93.25 90 ILE A O 1
ATOM 722 N N . PRO A 1 91 ? -8.468 -3.399 -5.250 1.00 94.19 91 PRO A N 1
ATOM 723 C CA . PRO A 1 91 ? -8.886 -4.274 -4.168 1.00 94.19 91 PRO A CA 1
ATOM 724 C C . PRO A 1 91 ? -8.201 -5.638 -4.294 1.00 94.19 91 PRO A C 1
ATOM 726 O O . PRO A 1 91 ? -8.084 -6.197 -5.386 1.00 94.19 91 PRO A O 1
ATOM 729 N N . ILE A 1 92 ? -7.785 -6.196 -3.162 1.00 94.38 92 ILE A N 1
ATOM 730 C CA . ILE A 1 92 ? -7.331 -7.578 -3.048 1.00 94.38 92 ILE A CA 1
ATOM 731 C C . ILE A 1 92 ? -8.234 -8.260 -2.016 1.00 94.38 92 ILE A C 1
ATOM 733 O O . ILE A 1 92 ? -8.182 -7.898 -0.834 1.00 94.38 92 ILE A O 1
ATOM 737 N N . PRO A 1 93 ? -9.065 -9.231 -2.433 1.00 94.31 93 PRO A N 1
ATOM 738 C CA . PRO A 1 93 ? -9.929 -9.940 -1.503 1.00 94.31 93 PRO A CA 1
ATOM 739 C C . PRO A 1 93 ? -9.100 -10.747 -0.498 1.00 94.31 93 PRO A C 1
ATOM 741 O O . PRO A 1 93 ? -7.897 -10.961 -0.691 1.00 94.31 93 PRO A O 1
ATOM 744 N N . GLN A 1 94 ? -9.731 -11.193 0.584 1.00 92.88 94 GLN A N 1
ATOM 745 C CA . GLN A 1 94 ? -9.138 -12.140 1.525 1.00 92.88 94 GLN A CA 1
ATOM 746 C C . GLN A 1 94 ? -8.546 -13.345 0.775 1.00 92.88 94 GLN A C 1
ATOM 748 O O . GLN A 1 94 ? -9.177 -13.891 -0.131 1.00 92.88 94 GLN A O 1
ATOM 753 N N . ASP A 1 95 ? -7.315 -13.725 1.135 1.00 89.31 95 ASP A N 1
ATOM 754 C CA . ASP A 1 95 ? -6.528 -14.798 0.499 1.00 89.31 95 ASP A CA 1
ATOM 755 C C . ASP A 1 95 ? -6.287 -14.617 -1.016 1.00 89.31 95 ASP A C 1
ATOM 757 O O . ASP A 1 95 ? -5.766 -15.504 -1.698 1.00 89.31 95 ASP A O 1
ATOM 761 N N . GLY A 1 96 ? -6.644 -13.451 -1.557 1.00 92.50 96 GLY A N 1
ATOM 762 C CA . GLY A 1 96 ? -6.465 -13.091 -2.951 1.00 92.50 96 GLY A CA 1
ATOM 763 C C . GLY A 1 96 ? -5.050 -12.624 -3.265 1.00 92.50 96 GLY A C 1
ATOM 764 O O . GLY A 1 96 ? -4.244 -12.287 -2.391 1.00 92.50 96 GLY A O 1
ATOM 765 N N . SER A 1 97 ? -4.757 -12.547 -4.558 1.00 93.75 97 SER A N 1
ATOM 766 C CA . SER A 1 97 ? -3.526 -11.953 -5.056 1.00 93.75 97 SER A CA 1
ATOM 767 C C . SER A 1 97 ? -3.758 -11.156 -6.331 1.00 93.75 97 SER A C 1
ATOM 769 O O . SER A 1 97 ? -4.730 -11.369 -7.056 1.00 93.75 97 SER A O 1
ATOM 771 N N . ILE A 1 98 ? -2.851 -10.222 -6.595 1.00 93.31 98 ILE A N 1
ATOM 772 C CA . ILE A 1 98 ? -2.806 -9.438 -7.824 1.00 93.31 98 ILE A CA 1
ATOM 773 C C . ILE A 1 98 ? -1.371 -9.364 -8.334 1.00 93.31 98 ILE A C 1
ATOM 775 O O . ILE A 1 98 ? -0.429 -9.277 -7.547 1.00 93.31 98 ILE A O 1
ATOM 779 N N . SER A 1 99 ? -1.198 -9.385 -9.652 1.00 91.62 99 SER A N 1
ATOM 780 C CA . SER A 1 99 ? 0.095 -9.133 -10.283 1.00 91.62 99 SER A CA 1
ATOM 781 C C . SER A 1 99 ? 0.221 -7.659 -10.655 1.00 91.62 99 SER A C 1
ATOM 783 O O . SER A 1 99 ? -0.643 -7.128 -11.348 1.00 91.62 99 SER A O 1
ATOM 785 N N . ALA A 1 100 ? 1.315 -7.020 -10.238 1.00 87.50 100 ALA A N 1
ATOM 786 C CA . ALA A 1 100 ? 1.688 -5.675 -10.679 1.00 87.50 100 ALA A CA 1
ATOM 787 C C . ALA A 1 100 ? 2.501 -5.676 -11.988 1.00 87.50 100 ALA A C 1
ATOM 789 O O . ALA A 1 100 ? 2.927 -4.617 -12.450 1.00 87.50 100 ALA A O 1
ATOM 790 N N . MET A 1 101 ? 2.711 -6.852 -12.598 1.00 88.31 101 MET A N 1
ATOM 791 C CA . MET A 1 101 ? 3.436 -6.987 -13.863 1.00 88.31 101 MET A CA 1
ATOM 792 C C . MET A 1 101 ? 2.862 -6.120 -14.998 1.00 88.31 101 MET A C 1
ATOM 794 O O . MET A 1 101 ? 3.660 -5.519 -15.707 1.00 88.31 101 MET A O 1
ATOM 798 N N . PRO A 1 102 ? 1.532 -5.954 -15.163 1.00 88.38 102 PRO A N 1
ATOM 799 C CA . PRO A 1 102 ? 0.998 -5.105 -16.231 1.00 88.38 102 PRO A CA 1
ATOM 800 C C . PRO A 1 102 ? 1.448 -3.642 -16.133 1.00 88.38 102 PRO A C 1
ATOM 802 O O . PRO A 1 102 ? 1.783 -3.032 -17.147 1.00 88.38 102 PRO A O 1
ATOM 805 N N . LEU A 1 103 ? 1.502 -3.081 -14.917 1.00 85.81 103 LEU A N 1
ATOM 806 C CA . LEU A 1 103 ? 2.024 -1.730 -14.718 1.00 85.81 103 LEU A CA 1
ATOM 807 C C . LEU A 1 103 ? 3.528 -1.702 -14.990 1.00 85.81 103 LEU A C 1
ATOM 809 O O . LEU A 1 103 ? 3.999 -0.797 -15.664 1.00 85.81 103 LEU A O 1
ATOM 813 N N . PHE A 1 104 ? 4.270 -2.703 -14.519 1.00 85.00 104 PHE A N 1
ATOM 814 C CA . PHE A 1 104 ? 5.708 -2.820 -14.752 1.00 85.00 104 PHE A CA 1
ATOM 815 C C . PHE A 1 104 ? 6.066 -2.857 -16.244 1.00 85.00 104 PHE A C 1
ATOM 817 O O . PHE A 1 104 ? 6.929 -2.110 -16.689 1.00 85.00 104 PHE A O 1
ATOM 824 N N . GLU A 1 105 ? 5.370 -3.686 -17.023 1.00 88.38 105 GLU A N 1
ATOM 825 C CA . GLU A 1 105 ? 5.549 -3.812 -18.475 1.00 88.38 105 GLU A CA 1
ATOM 826 C C . GLU A 1 105 ? 5.160 -2.537 -19.236 1.00 88.38 105 GLU A C 1
ATOM 828 O O . GLU A 1 105 ? 5.588 -2.347 -20.373 1.00 88.38 105 GLU A O 1
ATOM 833 N N . SER A 1 106 ? 4.366 -1.655 -18.622 1.00 86.06 106 SER A N 1
ATOM 834 C CA . SER A 1 106 ? 3.995 -0.367 -19.213 1.00 86.06 106 SER A CA 1
ATOM 835 C C . SER A 1 106 ? 5.075 0.715 -19.084 1.00 86.06 106 SER A C 1
ATOM 837 O O . SER A 1 106 ? 4.948 1.759 -19.726 1.00 86.06 106 SER A O 1
ATOM 839 N N . LEU A 1 107 ? 6.117 0.490 -18.272 1.00 85.19 107 LEU A N 1
ATOM 840 C CA . LEU A 1 107 ? 7.180 1.464 -18.005 1.00 85.19 107 LEU A CA 1
ATOM 841 C C . LEU A 1 107 ? 8.454 1.134 -18.787 1.00 85.19 107 LEU A C 1
ATOM 843 O O . LEU A 1 107 ? 8.809 -0.030 -18.969 1.00 85.19 107 LEU A O 1
ATOM 847 N N . ASN A 1 108 ? 9.172 2.173 -19.217 1.00 77.88 108 ASN A N 1
ATOM 848 C CA . ASN A 1 108 ? 10.403 2.019 -20.003 1.00 77.88 108 ASN A CA 1
ATOM 849 C C . ASN A 1 108 ? 11.659 1.869 -19.127 1.00 77.88 108 ASN A C 1
ATOM 851 O O . ASN A 1 108 ? 12.564 1.109 -19.469 1.00 77.88 108 ASN A O 1
ATOM 855 N N . ASP A 1 109 ? 11.726 2.591 -18.009 1.00 82.06 109 ASP A N 1
ATOM 856 C CA . ASP A 1 109 ? 12.786 2.510 -16.998 1.00 82.06 109 ASP A CA 1
ATOM 857 C C . ASP A 1 109 ? 12.146 2.830 -15.645 1.00 82.06 109 ASP A C 1
ATOM 859 O O . ASP A 1 109 ? 11.409 3.806 -15.525 1.00 82.06 109 ASP A O 1
ATOM 863 N N . TYR A 1 110 ? 12.390 2.008 -14.627 1.00 83.38 110 TYR A N 1
ATOM 864 C CA . TYR A 1 110 ? 11.845 2.237 -13.292 1.00 83.38 110 TYR A CA 1
ATOM 865 C C . TYR A 1 110 ? 12.959 2.194 -12.248 1.00 83.38 110 TYR A C 1
ATOM 867 O O . TYR A 1 110 ? 13.855 1.350 -12.287 1.00 83.38 110 TYR A O 1
ATOM 875 N N . ALA A 1 111 ? 12.900 3.105 -11.280 1.00 77.19 111 ALA A N 1
ATOM 876 C CA . ALA A 1 111 ? 13.966 3.276 -10.288 1.00 77.19 111 ALA A CA 1
ATOM 877 C C . ALA A 1 111 ? 13.510 3.050 -8.838 1.00 77.19 111 ALA A C 1
ATOM 879 O O . ALA A 1 111 ? 14.331 3.051 -7.919 1.00 77.19 111 ALA A O 1
ATOM 880 N N . GLY A 1 112 ? 12.214 2.831 -8.613 1.00 78.31 112 GLY A N 1
ATOM 881 C CA . GLY A 1 112 ? 11.659 2.693 -7.273 1.00 78.31 112 GLY A CA 1
ATOM 882 C C . GLY A 1 112 ? 10.279 2.057 -7.262 1.00 78.31 112 GLY A C 1
ATOM 883 O O . GLY A 1 112 ? 9.577 2.040 -8.270 1.00 78.31 112 GLY A O 1
ATOM 884 N N . LEU A 1 113 ? 9.914 1.536 -6.093 1.00 84.12 113 LEU A N 1
ATOM 885 C CA . LEU A 1 113 ? 8.587 1.017 -5.798 1.00 84.12 113 LEU A CA 1
ATOM 886 C C . LEU A 1 113 ? 8.180 1.489 -4.401 1.00 84.12 113 LEU A C 1
ATOM 888 O O . LEU A 1 113 ? 8.919 1.280 -3.436 1.00 84.12 113 LEU A O 1
ATOM 892 N N . SER A 1 114 ? 6.978 2.041 -4.287 1.00 86.31 114 SER A N 1
ATOM 893 C CA . SER A 1 114 ? 6.296 2.238 -3.012 1.00 86.31 114 SER A CA 1
ATOM 894 C C . SER A 1 114 ? 4.970 1.480 -3.003 1.00 86.31 114 SER A C 1
ATOM 896 O O . SER A 1 114 ? 4.337 1.271 -4.036 1.00 86.31 114 SER A O 1
ATOM 898 N N . GLN A 1 115 ? 4.564 1.005 -1.829 1.00 89.31 115 GLN A N 1
ATOM 899 C CA . GLN A 1 115 ? 3.295 0.309 -1.654 1.00 89.31 115 GLN A CA 1
ATOM 900 C C . GLN A 1 115 ? 2.633 0.766 -0.363 1.00 89.31 115 GLN A C 1
ATOM 902 O O . GLN A 1 115 ? 3.310 1.012 0.638 1.00 89.31 115 GLN A O 1
ATOM 907 N N . PHE A 1 116 ? 1.312 0.843 -0.389 1.00 91.62 116 PHE A N 1
ATOM 908 C CA . PHE A 1 116 ? 0.502 1.213 0.754 1.00 91.62 116 PHE A CA 1
ATOM 909 C C . PHE A 1 116 ? -0.834 0.489 0.706 1.00 91.62 116 PHE A C 1
ATOM 911 O O . PHE A 1 116 ? -1.406 0.303 -0.362 1.00 91.62 116 PHE A O 1
ATOM 918 N N . THR A 1 117 ? -1.344 0.057 1.849 1.00 92.81 117 THR A N 1
ATOM 919 C CA . THR A 1 117 ? -2.528 -0.800 1.919 1.00 92.81 117 THR A CA 1
ATOM 920 C C . THR A 1 117 ? -3.449 -0.344 3.027 1.00 92.81 117 THR A C 1
ATOM 922 O O . THR A 1 117 ? -3.004 0.015 4.120 1.00 92.81 117 THR A O 1
ATOM 925 N N . CYS A 1 118 ? -4.736 -0.397 2.726 1.00 92.56 118 CYS A N 1
ATOM 926 C CA . CYS A 1 118 ? -5.800 -0.035 3.637 1.00 92.56 118 CYS A CA 1
ATOM 927 C C . CYS A 1 118 ? -6.792 -1.182 3.750 1.00 92.56 118 CYS A C 1
ATOM 929 O O . CYS A 1 118 ? -7.111 -1.828 2.758 1.00 92.56 118 CYS A O 1
ATOM 931 N N . ARG A 1 119 ? -7.327 -1.408 4.942 1.00 91.62 119 ARG A N 1
ATOM 932 C CA . ARG A 1 119 ? -8.451 -2.313 5.155 1.00 91.62 119 ARG A CA 1
ATOM 933 C C . ARG A 1 119 ? -9.702 -1.768 4.469 1.00 91.62 119 ARG A C 1
ATOM 935 O O . ARG A 1 119 ? -10.017 -0.589 4.623 1.00 91.62 119 ARG A O 1
ATOM 942 N N . ASP A 1 120 ? -10.449 -2.623 3.780 1.00 89.44 120 ASP A N 1
ATOM 943 C CA . ASP A 1 120 ? -11.756 -2.247 3.236 1.00 89.44 120 ASP A CA 1
ATOM 944 C C . ASP A 1 120 ? -12.713 -1.778 4.364 1.00 89.44 120 ASP A C 1
ATOM 946 O O . ASP A 1 120 ? -12.706 -2.370 5.452 1.00 89.44 120 ASP A O 1
ATOM 950 N N . PRO A 1 121 ? -13.499 -0.689 4.204 1.00 89.25 121 PRO A N 1
ATOM 951 C CA . PRO A 1 121 ? -13.797 0.088 2.990 1.00 89.25 121 PRO A CA 1
ATOM 952 C C . PRO A 1 121 ? -12.904 1.322 2.764 1.00 89.25 121 PRO A C 1
ATOM 954 O O . PRO A 1 121 ? -13.303 2.275 2.088 1.00 89.25 121 PRO A O 1
ATOM 957 N N . PHE A 1 122 ? -11.722 1.377 3.380 1.00 89.75 122 PHE A N 1
ATOM 958 C CA . PHE A 1 122 ? -10.808 2.509 3.242 1.00 89.75 122 PHE A CA 1
ATOM 959 C C . PHE A 1 122 ? -9.861 2.318 2.052 1.00 89.75 122 PHE A C 1
ATOM 961 O O . PHE A 1 122 ? -9.404 1.211 1.773 1.00 89.75 122 PHE A O 1
ATOM 968 N N . TRP A 1 123 ? -9.544 3.417 1.373 1.00 91.31 123 TRP A N 1
ATOM 969 C CA . TRP A 1 123 ? -8.700 3.487 0.187 1.00 91.31 123 TRP A CA 1
ATOM 970 C C . TRP A 1 123 ? -7.451 4.340 0.448 1.00 91.31 123 TRP A C 1
ATOM 972 O O . TRP A 1 123 ? -7.552 5.375 1.116 1.00 91.31 123 TRP A O 1
ATOM 982 N N . PRO A 1 124 ? -6.281 3.951 -0.090 1.00 90.81 124 PRO A N 1
ATOM 983 C CA . PRO A 1 124 ? -5.072 4.765 -0.013 1.00 90.81 124 PRO A CA 1
ATOM 984 C C . PRO A 1 124 ? -5.216 6.092 -0.773 1.00 90.81 124 PRO A C 1
ATOM 986 O O . PRO A 1 124 ? -5.330 6.118 -2.002 1.00 90.81 124 PRO A O 1
ATOM 989 N N . ALA A 1 125 ? -5.142 7.205 -0.055 1.00 88.50 125 ALA A N 1
ATOM 990 C CA . ALA A 1 125 ? -5.202 8.555 -0.603 1.00 88.50 125 ALA A CA 1
ATOM 991 C C . ALA A 1 125 ? -4.065 9.413 -0.042 1.00 88.50 125 ALA A C 1
ATOM 993 O O . ALA A 1 125 ? -3.468 9.077 0.975 1.00 88.50 125 ALA A O 1
ATOM 994 N N . THR A 1 126 ? -3.762 10.521 -0.711 1.00 85.81 126 THR A N 1
ATOM 995 C CA . THR A 1 126 ? -2.779 11.497 -0.230 1.00 85.81 126 THR A CA 1
ATOM 996 C C . THR A 1 126 ? -3.520 12.630 0.465 1.00 85.81 126 THR A C 1
ATOM 998 O O . THR A 1 126 ? -4.467 13.178 -0.100 1.00 85.81 126 THR A O 1
ATOM 1001 N N . ASP A 1 127 ? -3.122 12.967 1.688 1.00 83.62 127 ASP A N 1
ATOM 1002 C CA . ASP A 1 127 ? -3.704 14.088 2.422 1.00 83.62 127 ASP A CA 1
ATOM 1003 C C . ASP A 1 127 ? -3.117 15.447 1.993 1.00 83.62 127 ASP A C 1
ATOM 1005 O O . ASP A 1 127 ? -2.247 15.545 1.126 1.00 83.62 127 ASP A O 1
ATOM 1009 N N . GLN A 1 128 ? -3.586 16.526 2.625 1.00 83.00 128 GLN A N 1
ATOM 1010 C CA . GLN A 1 128 ? -3.123 17.893 2.346 1.00 83.00 128 GLN A CA 1
ATOM 1011 C C . GLN A 1 128 ? -1.641 18.124 2.685 1.00 83.00 128 GLN A C 1
ATOM 1013 O O . GLN A 1 128 ? -1.057 19.104 2.228 1.00 83.00 128 GLN A O 1
ATOM 1018 N N . THR A 1 129 ? -1.036 17.251 3.492 1.00 84.00 129 THR A N 1
ATOM 1019 C CA . THR A 1 129 ? 0.377 17.321 3.883 1.00 84.00 129 THR A CA 1
ATOM 1020 C C . THR A 1 129 ? 1.281 16.489 2.973 1.00 84.00 129 THR A C 1
ATOM 1022 O O . THR A 1 129 ? 2.501 16.533 3.118 1.00 84.00 129 THR A O 1
ATOM 1025 N N . GLY A 1 130 ? 0.702 15.766 2.007 1.00 80.50 130 GLY A N 1
ATOM 1026 C CA . GLY A 1 130 ? 1.432 14.857 1.128 1.00 80.50 130 GLY A CA 1
ATOM 1027 C C . GLY A 1 130 ? 1.647 13.465 1.727 1.00 80.50 130 GLY A C 1
ATOM 1028 O O . GLY A 1 130 ? 2.348 12.652 1.127 1.00 80.50 130 GLY A O 1
ATOM 1029 N N . GLN A 1 131 ? 1.057 13.161 2.886 1.00 84.00 131 GLN A N 1
ATOM 1030 C CA . GLN A 1 131 ? 1.159 11.853 3.522 1.00 84.00 131 GLN A CA 1
ATOM 1031 C C . GLN A 1 131 ? 0.120 10.889 2.934 1.00 84.00 131 GLN A C 1
ATOM 1033 O O . GLN A 1 131 ? -1.029 11.264 2.694 1.00 84.00 131 GLN A O 1
ATOM 1038 N N . ILE A 1 132 ? 0.513 9.631 2.703 1.00 85.81 132 ILE A N 1
ATOM 1039 C CA . ILE A 1 132 ? -0.443 8.584 2.324 1.00 85.81 132 ILE A CA 1
ATOM 1040 C C . ILE A 1 132 ? -1.217 8.148 3.572 1.00 85.81 132 ILE A C 1
ATOM 1042 O O . ILE A 1 132 ? -0.616 7.784 4.579 1.00 85.81 132 ILE A O 1
ATOM 1046 N N . VAL A 1 133 ? -2.544 8.186 3.485 1.00 89.56 133 VAL A N 1
ATOM 1047 C CA . VAL A 1 133 ? -3.487 7.852 4.556 1.00 89.56 133 VAL A CA 1
ATOM 1048 C C . VAL A 1 133 ? -4.643 7.008 4.012 1.00 89.56 133 VAL A C 1
ATOM 1050 O O . VAL A 1 133 ? -4.952 7.032 2.819 1.00 89.56 133 VAL A O 1
ATOM 1053 N N . CYS A 1 134 ? -5.319 6.268 4.890 1.00 90.38 134 CYS A N 1
ATOM 1054 C CA . CYS A 1 134 ? -6.503 5.489 4.531 1.00 90.38 134 CYS A CA 1
ATOM 1055 C C . CYS A 1 134 ? -7.784 6.317 4.684 1.00 90.38 134 CYS A C 1
ATOM 1057 O O . CYS A 1 134 ? -8.218 6.585 5.802 1.00 90.38 134 CYS A O 1
ATOM 1059 N N . LEU A 1 135 ? -8.427 6.695 3.578 1.00 88.00 135 LEU A N 1
ATOM 1060 C CA . LEU A 1 135 ? -9.687 7.447 3.591 1.00 88.00 135 LEU A CA 1
ATOM 1061 C C . LEU A 1 135 ? -10.832 6.578 3.087 1.00 88.00 135 LEU A C 1
ATOM 1063 O O . LEU A 1 135 ? -10.671 5.800 2.153 1.00 88.00 135 LEU A O 1
ATOM 1067 N N . ARG A 1 136 ? -12.014 6.697 3.693 1.00 85.25 136 ARG A N 1
ATOM 1068 C CA . ARG A 1 136 ? -13.207 6.059 3.132 1.00 85.25 136 ARG A CA 1
ATOM 1069 C C . ARG A 1 136 ? -13.532 6.789 1.828 1.00 85.25 136 ARG A C 1
ATOM 1071 O O . ARG A 1 136 ? -13.583 8.015 1.835 1.00 85.25 136 ARG A O 1
ATOM 1078 N N . ARG A 1 137 ? -13.731 6.050 0.734 1.00 73.81 137 ARG A N 1
ATOM 1079 C CA . ARG A 1 137 ? -14.211 6.637 -0.521 1.00 73.81 137 ARG A CA 1
ATOM 1080 C C . ARG A 1 137 ? -15.611 7.192 -0.246 1.00 73.81 137 ARG A C 1
ATOM 1082 O O . ARG A 1 137 ? -16.487 6.427 0.152 1.00 73.81 137 ARG A O 1
ATOM 1089 N N . GLU A 1 138 ? -15.791 8.504 -0.351 1.00 67.25 138 GLU A N 1
ATOM 1090 C CA . GLU A 1 138 ? -17.137 9.069 -0.431 1.00 67.25 138 GLU A CA 1
ATOM 1091 C C . GLU A 1 138 ? -17.709 8.585 -1.771 1.00 67.25 138 GLU A C 1
ATOM 1093 O O . GLU A 1 138 ? -17.075 8.743 -2.814 1.00 67.25 138 GLU A O 1
ATOM 1098 N N . GLU A 1 139 ? -18.807 7.830 -1.719 1.00 54.50 139 GLU A N 1
ATOM 1099 C CA . GLU A 1 139 ? -19.565 7.473 -2.917 1.00 54.50 139 GLU A CA 1
ATOM 1100 C C . GLU A 1 139 ? -20.203 8.765 -3.441 1.00 54.50 139 GLU A C 1
ATOM 1102 O O . GLU A 1 139 ? -21.142 9.271 -2.824 1.00 54.50 139 GLU A O 1
ATOM 1107 N N . ASP A 1 140 ? -19.642 9.311 -4.522 1.00 40.69 140 ASP A N 1
ATOM 1108 C CA . ASP A 1 140 ? -20.279 10.338 -5.357 1.00 40.69 140 ASP A CA 1
ATOM 1109 C C . ASP A 1 140 ? -21.379 9.721 -6.238 1.00 40.69 140 ASP A C 1
ATOM 1111 O O . ASP A 1 140 ? -21.109 8.678 -6.888 1.00 40.69 140 ASP A O 1
#

Foldseek 3Di:
DPDPPPVVVVVVVVVVVCVVVVVVVVVVCVVVVCVPPVVVPDPFVVFWDPPQWDADPQQKTFGRDQFKKKKKKWWFADDPPDTDIDIDIDIAGHRGMDHPVVVVVVGDDTDDMDMTMGTPPWTFDADPVRDTITHRDDDD

Secondary structure (DSSP, 8-state):
---SSHHHHHHHHHHHHHHHHHHHHHHHHHHHHHHHHGGGS-TTTT-B-GGGEEE-TTSEEEE-SSS-EEEEEEEEEEETTEEEEEEEEEEE-TT-EEE-HHHHHT-S-EEEEEEEEEETTEEEEE-TTS-EEEEEPP--